Protein AF-Q16F54-F1 (afdb_monomer)

pLDDT: mean 79.55, std 16.63, range [34.56, 96.62]

Mean predicted aligned error: 9.18 Å

Organism: Aedes aegypti (NCBI:txid7159)

Solvent-accessible surface area (backbone atoms only — not comparable to full-atom values): 9455 Å² total; per-residue (Å²): 133,58,78,63,53,53,51,45,72,73,40,44,81,31,77,50,74,60,88,94,48,36,35,38,31,40,60,43,76,45,70,52,44,67,60,43,73,75,43,94,59,44,66,48,70,48,76,77,46,76,57,100,90,41,44,31,30,46,38,38,36,53,44,83,65,101,66,49,26,38,38,38,28,49,39,73,55,58,92,82,38,65,69,51,69,76,52,70,76,83,77,90,68,86,90,70,88,73,76,89,71,87,64,87,61,76,45,41,30,35,47,31,42,42,34,75,66,46,84,95,61,52,52,68,46,70,82,36,54,49,57,88,53,67,43,78,42,47,45,77,65,41,73,38,75,31,33,41,46,95,46,26,37,44,37,37,36,44,34,60,103

Nearest PDB structures (foldseek):
  3hql-assembly1_A  TM=6.758E-01  e=1.327E-06  Homo sapiens
  7vd7-assembly1_A  TM=3.844E-01  e=7.125E+00  Salmonella enterica subsp. enterica serovar Typhimurium

Secondary structure (DSSP, 8-state):
--HHHHHHHHHTTEEEEETTEEEEEEEEEEESHHHHHHSS--EEEPPPEEETTEEEEEEEEEE-SSS-EEEEEEEEEPTT-HHHHHS-------S-------------EEEEE--SSSTT--EEPPPBSSTT-EEEEEHHHHTSTTTSBTTEEEEEEEEE-

Radius of gyration: 16.64 Å; Cα contacts (8 Å, |Δi|>4): 279; chains: 1; bounding box: 46×34×41 Å

InterPro domains:
  IPR002083 MATH/TRAF domain [PF22486] (25-159)
  IPR008974 TRAF-like [G3DSA:2.60.210.10] (10-160)

Sequence (161 aa):
GGLRDYEVYRFNNTVISSGETKVFKYFWKIERFTERLQSNLSVLSSPVFVISGLNLRIKATLNHGEKDNMYLQVEQLSPLDDELRKRPNVILQEGSLYDSVETKKFLRHKIVLLNQGVPFSDLNSQEFWNTNTGFTIPYRALLTNSYLKQDKILVEVVIYL

Structure (mmCIF, N/CA/C/O backbone):
data_AF-Q16F54-F1
#
_entry.id   AF-Q16F54-F1
#
loop_
_atom_site.group_PDB
_atom_site.id
_atom_site.type_symbol
_atom_site.label_atom_id
_atom_site.label_alt_id
_atom_site.label_comp_id
_atom_site.label_asym_id
_atom_site.label_entity_id
_atom_site.label_seq_id
_atom_site.pdbx_PDB_ins_code
_atom_site.Cartn_x
_atom_site.Cartn_y
_atom_site.Cartn_z
_atom_site.occupancy
_atom_site.B_iso_or_equiv
_atom_site.auth_seq_id
_atom_site.auth_comp_id
_atom_site.auth_asym_id
_atom_site.auth_atom_id
_atom_site.pdbx_PDB_model_num
ATOM 1 N N . GLY A 1 1 ? -2.984 -18.184 -9.991 1.00 50.88 1 GLY A N 1
ATOM 2 C CA . GLY A 1 1 ? -2.864 -17.510 -8.692 1.00 50.88 1 GLY A CA 1
ATOM 3 C C . GLY A 1 1 ? -1.751 -18.166 -7.912 1.00 50.88 1 GLY A C 1
ATOM 4 O O . GLY A 1 1 ? -1.672 -19.388 -7.940 1.00 50.88 1 GLY A O 1
ATOM 5 N N . GLY A 1 2 ? -0.850 -17.383 -7.324 1.00 68.44 2 GLY A N 1
ATOM 6 C CA . GLY A 1 2 ? 0.246 -17.879 -6.480 1.00 68.44 2 GLY A CA 1
ATOM 7 C C . GLY A 1 2 ? -0.125 -17.932 -4.994 1.00 68.44 2 GLY A C 1
ATOM 8 O O . GLY A 1 2 ? -1.216 -17.519 -4.613 1.00 68.44 2 GLY A O 1
ATOM 9 N N . LEU A 1 3 ? 0.807 -18.380 -4.142 1.00 70.62 3 LEU A N 1
ATOM 10 C CA . LEU A 1 3 ? 0.639 -18.425 -2.676 1.00 70.62 3 LEU A CA 1
ATOM 11 C C . LEU A 1 3 ? 0.174 -17.080 -2.082 1.00 70.62 3 LEU A C 1
ATOM 13 O O . LEU A 1 3 ? -0.701 -17.059 -1.222 1.00 70.62 3 LEU A O 1
ATOM 17 N N . ARG A 1 4 ? 0.689 -15.956 -2.601 1.00 79.44 4 ARG A N 1
ATOM 18 C CA . ARG A 1 4 ? 0.307 -14.603 -2.162 1.00 79.44 4 ARG A CA 1
ATOM 19 C C . ARG A 1 4 ? -1.130 -14.219 -2.522 1.00 79.44 4 ARG A C 1
ATOM 21 O O . ARG A 1 4 ? -1.775 -13.522 -1.751 1.00 79.44 4 ARG A O 1
ATOM 28 N N . ASP A 1 5 ? -1.662 -14.698 -3.649 1.00 77.25 5 ASP A N 1
ATOM 29 C CA . ASP A 1 5 ? -3.054 -14.409 -4.025 1.00 77.25 5 ASP A CA 1
ATOM 30 C C . ASP A 1 5 ? -4.036 -15.054 -3.036 1.00 77.25 5 ASP A C 1
ATOM 32 O O . ASP A 1 5 ? -5.078 -14.478 -2.729 1.00 77.25 5 ASP A O 1
ATOM 36 N N . TYR A 1 6 ? -3.686 -16.231 -2.503 1.00 76.75 6 TYR A N 1
ATOM 37 C CA . TYR A 1 6 ? -4.473 -16.905 -1.472 1.00 76.75 6 TYR A CA 1
ATOM 38 C C . TYR A 1 6 ? -4.443 -16.149 -0.136 1.00 76.75 6 TYR A C 1
ATOM 40 O O . TYR A 1 6 ? -5.486 -15.982 0.493 1.00 76.75 6 TYR A O 1
ATOM 48 N N . GLU A 1 7 ? -3.275 -15.650 0.285 1.00 74.56 7 GLU A N 1
ATOM 49 C CA . GLU A 1 7 ? -3.156 -14.818 1.492 1.00 74.56 7 GLU A CA 1
ATOM 50 C C . GLU A 1 7 ? -3.989 -13.537 1.378 1.00 74.56 7 GLU A C 1
ATOM 52 O O . GLU A 1 7 ? -4.759 -13.227 2.287 1.00 74.56 7 GLU A O 1
ATOM 57 N N . VAL A 1 8 ? -3.898 -12.844 0.236 1.00 78.88 8 VAL A N 1
ATOM 58 C CA . VAL A 1 8 ? -4.703 -11.649 -0.054 1.00 78.88 8 VAL A CA 1
ATOM 59 C C . VAL A 1 8 ? -6.191 -11.984 -0.003 1.00 78.88 8 VAL A C 1
ATOM 61 O O . VAL A 1 8 ? -6.952 -11.288 0.660 1.00 78.88 8 VAL A O 1
ATOM 64 N N . TYR A 1 9 ? -6.623 -13.061 -0.661 1.00 76.94 9 TYR A N 1
ATOM 65 C CA . TYR A 1 9 ? -8.027 -13.469 -0.649 1.00 76.94 9 TYR A CA 1
ATOM 66 C C . TYR A 1 9 ? -8.540 -13.764 0.768 1.00 76.94 9 TYR A C 1
ATOM 68 O O . TYR A 1 9 ? -9.666 -13.410 1.106 1.00 76.94 9 TYR A O 1
ATOM 76 N N . ARG A 1 10 ? -7.714 -14.401 1.605 1.00 76.50 10 ARG A N 1
ATOM 77 C CA . ARG A 1 10 ? -8.122 -14.881 2.928 1.00 76.50 10 ARG A CA 1
ATOM 78 C C . ARG A 1 10 ? -8.102 -13.808 4.013 1.00 76.50 10 ARG A C 1
ATOM 80 O O . ARG A 1 10 ? -8.918 -13.877 4.925 1.00 76.50 10 ARG A O 1
ATOM 87 N N . PHE A 1 11 ? -7.143 -12.886 3.965 1.00 77.56 11 PHE A N 1
ATOM 88 C CA . PHE A 1 11 ? -6.852 -11.988 5.087 1.00 77.56 11 PHE A CA 1
ATOM 89 C C . PHE A 1 11 ? -7.095 -10.511 4.788 1.00 77.56 11 PHE A C 1
ATOM 91 O O . PHE A 1 11 ? -6.898 -9.676 5.671 1.00 77.56 11 PHE A O 1
ATOM 98 N N . ASN A 1 12 ? -7.519 -10.158 3.574 1.00 75.62 12 ASN A N 1
ATOM 99 C CA . ASN A 1 12 ? -7.850 -8.774 3.270 1.00 75.62 12 ASN A CA 1
ATOM 100 C C . ASN A 1 12 ? -9.066 -8.292 4.063 1.00 75.62 12 ASN A C 1
ATOM 102 O O . ASN A 1 12 ? -10.063 -9.000 4.182 1.00 75.62 12 ASN A O 1
ATOM 106 N N . ASN A 1 13 ? -8.962 -7.081 4.612 1.00 78.44 13 ASN A N 1
ATOM 107 C CA . ASN A 1 13 ? -9.950 -6.475 5.503 1.00 78.44 13 ASN A CA 1
ATOM 108 C C . ASN A 1 13 ? -10.307 -7.348 6.715 1.00 78.44 13 ASN A C 1
ATOM 110 O O . ASN A 1 13 ? -11.448 -7.348 7.171 1.00 78.44 13 ASN A O 1
ATOM 114 N N . THR A 1 14 ? -9.345 -8.112 7.234 1.00 71.44 14 THR A N 1
ATOM 115 C CA . THR A 1 14 ? -9.591 -9.059 8.327 1.00 71.44 14 THR A CA 1
ATOM 116 C C . THR A 1 14 ? -8.837 -8.649 9.589 1.00 71.44 14 THR A C 1
ATOM 118 O O . THR A 1 14 ? -7.670 -8.255 9.538 1.00 71.44 14 THR A O 1
ATOM 121 N N . VAL A 1 15 ? -9.499 -8.772 10.743 1.00 78.19 15 VAL A N 1
ATOM 122 C CA . VAL A 1 15 ? -8.860 -8.675 12.062 1.00 78.19 15 VAL A CA 1
ATOM 123 C C . VAL A 1 15 ? -8.385 -10.062 12.478 1.00 78.19 15 VAL A C 1
ATOM 125 O O . VAL A 1 15 ? -9.174 -11.001 12.562 1.00 78.19 15 VAL A O 1
ATOM 128 N N . ILE A 1 16 ? -7.096 -10.185 12.772 1.00 78.69 16 ILE A N 1
ATOM 129 C CA . ILE A 1 16 ? -6.478 -11.395 13.303 1.00 78.69 16 ILE A CA 1
ATOM 130 C C . ILE A 1 16 ? -6.147 -11.138 14.771 1.00 78.69 16 ILE A C 1
ATOM 132 O O . ILE A 1 16 ? -5.462 -10.172 15.106 1.00 78.69 16 ILE A O 1
ATOM 136 N N . SER A 1 17 ? -6.647 -12.007 15.646 1.00 76.56 17 SER A N 1
ATOM 137 C CA . SER A 1 17 ? -6.354 -11.971 17.081 1.00 76.56 17 SER A CA 1
ATOM 138 C C . SER A 1 17 ? -5.459 -13.154 17.436 1.00 76.56 17 SER A C 1
ATOM 140 O O . SER A 1 17 ? -5.775 -14.288 17.082 1.00 76.56 17 SER A O 1
ATOM 142 N N . SER A 1 18 ? -4.351 -12.895 18.125 1.00 73.31 18 SER A N 1
ATOM 143 C CA . SER A 1 18 ? -3.462 -13.928 18.661 1.00 73.31 18 SER A CA 1
ATOM 144 C C . SER A 1 18 ? -3.077 -13.554 20.088 1.00 73.31 18 SER A C 1
ATOM 146 O O . SER A 1 18 ? -2.291 -12.631 20.305 1.00 73.31 18 SER A O 1
ATOM 148 N N . GLY A 1 19 ? -3.655 -14.256 21.065 1.00 76.19 19 GLY A N 1
ATOM 149 C CA . GLY A 1 19 ? -3.551 -13.880 22.476 1.00 76.19 19 GLY A CA 1
ATOM 150 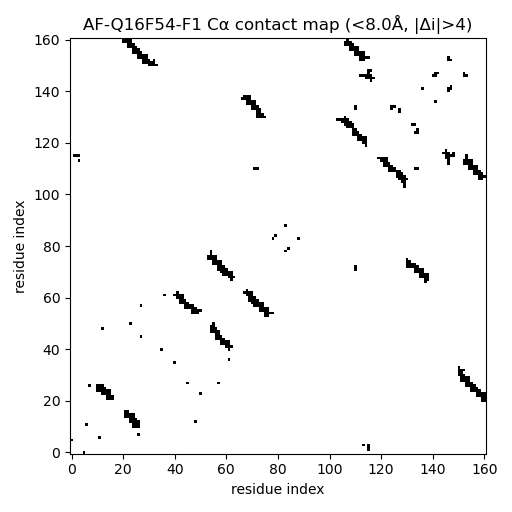C C . GLY A 1 19 ? -4.153 -12.493 22.721 1.00 76.19 19 GLY A C 1
ATOM 151 O O . GLY A 1 19 ? -5.267 -12.212 22.284 1.00 76.19 19 GLY A O 1
ATOM 152 N N . GLU A 1 20 ? -3.397 -11.618 23.382 1.00 72.19 20 GLU A N 1
ATOM 153 C CA . GLU A 1 20 ? -3.809 -10.236 23.669 1.00 72.19 20 GLU A CA 1
ATOM 154 C C . GLU A 1 20 ? -3.577 -9.270 22.495 1.00 72.19 20 GLU A C 1
ATOM 156 O O . GLU A 1 20 ? -4.036 -8.132 22.531 1.00 72.19 20 GLU A O 1
ATOM 161 N N . THR A 1 21 ? -2.883 -9.700 21.435 1.00 74.75 21 THR A N 1
ATOM 162 C CA . THR A 1 21 ? -2.585 -8.834 20.287 1.00 74.75 21 THR A CA 1
ATOM 163 C C . THR A 1 21 ? -3.672 -8.943 19.225 1.00 74.75 21 THR A C 1
ATOM 165 O O . THR A 1 21 ? -3.969 -10.037 18.732 1.00 74.75 21 THR A O 1
ATOM 168 N N . LYS A 1 22 ? -4.219 -7.795 18.816 1.00 85.19 22 LYS A N 1
ATOM 169 C CA . LYS A 1 22 ? -5.138 -7.677 17.682 1.00 85.19 22 LYS A CA 1
ATOM 170 C C . LYS A 1 22 ? -4.470 -6.886 16.567 1.00 85.19 22 LYS A C 1
ATOM 172 O O . LYS A 1 22 ? -3.977 -5.783 16.784 1.00 85.19 22 LYS A O 1
ATOM 177 N N . VAL A 1 23 ? -4.449 -7.452 15.365 1.00 88.75 23 VAL A N 1
ATOM 178 C CA . VAL A 1 23 ? -3.958 -6.759 14.171 1.00 88.75 23 VAL A CA 1
ATOM 179 C C . VAL A 1 23 ? -5.005 -6.787 13.076 1.00 88.75 23 VAL A C 1
ATOM 181 O O . VAL A 1 23 ? -5.628 -7.813 12.820 1.00 88.75 23 VAL A O 1
ATOM 184 N N . PHE A 1 24 ? -5.191 -5.662 12.406 1.00 88.75 24 PHE A N 1
ATOM 185 C CA . PHE A 1 24 ? -5.973 -5.576 11.184 1.00 88.75 24 PHE A CA 1
ATOM 186 C C . PHE A 1 24 ? -5.037 -5.609 9.981 1.00 88.75 24 PHE A C 1
ATOM 188 O O . PHE A 1 24 ? -4.036 -4.890 9.956 1.00 88.75 24 PHE A O 1
ATOM 195 N N . LYS A 1 25 ? -5.363 -6.441 8.989 1.00 91.94 25 LYS A N 1
ATOM 196 C CA . LYS A 1 25 ? -4.611 -6.542 7.739 1.00 91.94 25 LYS A CA 1
ATOM 197 C C . LYS A 1 25 ? -5.440 -6.040 6.567 1.00 91.94 25 LYS A C 1
ATOM 199 O O . LYS A 1 25 ? -6.570 -6.479 6.352 1.00 91.94 25 LYS A O 1
ATOM 204 N N . TYR A 1 26 ? -4.842 -5.158 5.777 1.00 93.38 26 TYR A N 1
ATOM 205 C CA . TYR A 1 26 ? -5.396 -4.688 4.514 1.00 93.38 26 TYR A CA 1
ATOM 206 C C . TYR A 1 26 ? -4.397 -4.912 3.389 1.00 93.38 26 TYR A C 1
ATOM 208 O O . TYR A 1 26 ? -3.219 -4.602 3.540 1.00 93.38 26 TYR A O 1
ATOM 216 N N . PHE A 1 27 ? -4.868 -5.429 2.258 1.00 93.75 27 PHE A N 1
ATOM 217 C CA . PHE A 1 27 ? -4.047 -5.684 1.084 1.00 93.75 27 PHE A CA 1
ATOM 218 C C . PHE A 1 27 ? -4.528 -4.832 -0.083 1.00 93.75 27 PHE A C 1
ATOM 220 O O . PHE A 1 27 ? -5.705 -4.840 -0.449 1.00 93.75 27 PHE A O 1
ATOM 227 N N . TRP A 1 28 ? -3.586 -4.150 -0.723 1.00 95.31 28 TRP A N 1
ATOM 228 C CA . TRP A 1 28 ? -3.807 -3.398 -1.941 1.00 95.31 28 TRP A CA 1
ATOM 229 C C . TRP A 1 28 ? -2.961 -3.962 -3.075 1.00 95.31 28 TRP A C 1
ATOM 231 O O . TRP A 1 28 ? -1.734 -4.031 -3.008 1.00 95.31 28 TRP A O 1
ATOM 241 N N . LYS A 1 29 ? -3.650 -4.358 -4.143 1.00 94.44 29 LYS A N 1
ATOM 242 C CA . LYS A 1 29 ? -3.040 -4.803 -5.389 1.00 94.44 29 LYS A CA 1
ATOM 243 C C . LYS A 1 29 ? -3.020 -3.651 -6.387 1.00 94.44 29 LYS A C 1
ATOM 245 O O . LYS A 1 29 ? -4.079 -3.166 -6.787 1.00 94.44 29 LYS A O 1
ATOM 250 N N . ILE A 1 30 ? -1.825 -3.264 -6.814 1.00 92.56 30 ILE A N 1
ATOM 251 C CA . ILE A 1 30 ? -1.611 -2.285 -7.878 1.00 92.56 30 ILE A CA 1
ATOM 252 C C . ILE A 1 30 ? -1.362 -3.064 -9.165 1.00 92.56 30 ILE A C 1
ATOM 254 O O . ILE A 1 30 ? -0.370 -3.781 -9.265 1.00 92.56 30 ILE A O 1
ATOM 258 N N . GLU A 1 31 ? -2.272 -2.959 -10.130 1.00 91.44 31 GLU A N 1
ATOM 259 C CA . GLU A 1 31 ? -2.142 -3.609 -11.438 1.00 91.44 31 GLU A CA 1
ATOM 260 C C . GLU A 1 31 ? -1.659 -2.620 -12.503 1.00 91.44 31 GLU A C 1
ATOM 262 O O . GLU A 1 31 ? -1.913 -1.415 -12.403 1.00 91.44 31 GLU A O 1
ATOM 267 N N . ARG A 1 32 ? -1.012 -3.156 -13.546 1.00 89.94 32 ARG A N 1
ATOM 268 C CA . ARG A 1 32 ? -0.443 -2.396 -14.668 1.00 89.94 32 ARG A CA 1
ATOM 269 C C . ARG A 1 32 ? 0.622 -1.393 -14.222 1.00 89.94 32 ARG A C 1
ATOM 271 O O . ARG A 1 32 ? 0.633 -0.244 -14.655 1.00 89.94 32 ARG A O 1
ATOM 278 N N . PHE A 1 33 ? 1.466 -1.794 -13.275 1.00 88.50 33 PHE A N 1
ATOM 279 C CA . PHE A 1 33 ? 2.405 -0.893 -12.609 1.00 88.50 33 PHE A CA 1
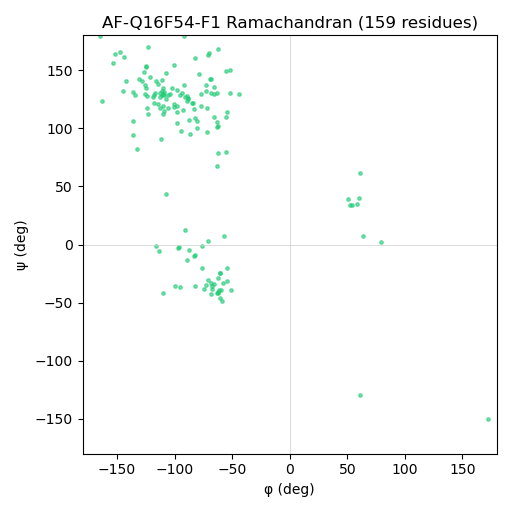ATOM 280 C C . PHE A 1 33 ? 3.411 -0.254 -13.577 1.00 88.50 33 PHE A C 1
ATOM 282 O O . PHE A 1 33 ? 3.694 0.935 -13.458 1.00 88.50 33 PHE A O 1
ATOM 289 N N . THR A 1 34 ? 3.906 -0.997 -14.567 1.00 85.50 34 THR A N 1
ATOM 290 C CA . THR A 1 34 ? 4.813 -0.481 -15.597 1.00 85.50 34 THR A CA 1
ATOM 291 C C . THR A 1 34 ? 4.149 0.609 -16.441 1.00 85.50 34 THR A C 1
ATOM 293 O O . THR A 1 34 ? 4.774 1.634 -16.696 1.00 85.50 34 THR A O 1
ATOM 296 N N . GLU A 1 35 ? 2.874 0.445 -16.808 1.00 85.19 35 GLU A N 1
ATOM 297 C CA . GLU A 1 35 ? 2.102 1.489 -17.500 1.00 85.19 35 GLU A CA 1
ATOM 298 C C . GLU A 1 35 ? 1.944 2.734 -16.611 1.00 85.19 35 GLU A C 1
ATOM 300 O O . GLU A 1 35 ? 2.125 3.860 -17.072 1.00 85.19 35 GLU A O 1
ATOM 305 N N . ARG A 1 36 ? 1.672 2.548 -15.310 1.00 82.88 36 ARG A N 1
ATOM 306 C CA . ARG A 1 36 ? 1.561 3.663 -14.353 1.00 82.88 36 ARG A CA 1
ATOM 307 C C . ARG A 1 36 ? 2.871 4.436 -14.209 1.00 82.88 36 ARG A C 1
ATOM 309 O O . ARG A 1 36 ? 2.820 5.661 -14.215 1.00 82.88 36 ARG A O 1
ATOM 316 N N . LEU A 1 37 ? 4.013 3.747 -14.149 1.00 81.38 37 LEU A N 1
ATOM 317 C CA . LEU A 1 37 ? 5.345 4.367 -14.096 1.00 81.38 37 LEU A CA 1
ATOM 318 C C . LEU A 1 37 ? 5.677 5.204 -15.337 1.00 81.38 37 LEU A C 1
ATOM 320 O O . LEU A 1 37 ? 6.478 6.126 -15.255 1.00 81.38 37 LEU A O 1
ATOM 324 N N . GLN A 1 38 ? 5.115 4.860 -16.494 1.00 78.62 38 GLN A N 1
ATOM 325 C CA . GLN A 1 38 ? 5.337 5.594 -17.744 1.00 78.62 38 GLN A CA 1
ATOM 326 C C . GLN A 1 38 ? 4.328 6.729 -17.953 1.00 78.62 38 GLN A C 1
ATOM 328 O O . GLN A 1 38 ? 4.503 7.565 -18.837 1.00 78.62 38 GLN A O 1
ATOM 333 N N . SER A 1 39 ? 3.253 6.750 -17.168 1.00 75.94 39 SER A N 1
ATOM 334 C CA . SER A 1 39 ? 2.205 7.758 -17.267 1.00 75.94 39 SER A CA 1
ATOM 335 C C . SER A 1 39 ? 2.575 9.044 -16.521 1.00 75.94 39 SER A C 1
ATOM 337 O O . SER A 1 39 ? 3.361 9.030 -15.580 1.00 75.94 39 SER A O 1
ATOM 339 N N . ASN A 1 40 ? 1.916 10.157 -16.858 1.00 69.25 40 ASN A N 1
ATOM 340 C CA . ASN A 1 40 ? 2.021 11.406 -16.087 1.00 69.25 40 ASN A CA 1
ATOM 341 C C . ASN A 1 40 ? 1.325 11.332 -14.706 1.00 69.25 40 ASN A C 1
ATOM 343 O O . ASN A 1 40 ? 1.248 12.341 -14.003 1.00 69.25 40 ASN A O 1
ATOM 347 N N . LEU A 1 41 ? 0.764 10.177 -14.318 1.00 70.31 41 LEU A N 1
ATOM 348 C CA . LEU A 1 41 ? 0.134 9.991 -13.011 1.00 70.31 41 LEU A CA 1
ATOM 349 C C . LEU A 1 41 ? 1.204 9.732 -11.953 1.00 70.31 41 LEU A C 1
ATOM 351 O O . LEU A 1 41 ? 1.733 8.632 -11.833 1.00 70.31 41 LEU A O 1
ATOM 355 N N . SER A 1 42 ? 1.450 10.741 -11.126 1.00 83.50 42 SER A N 1
ATOM 356 C CA . SER A 1 42 ? 2.381 10.652 -10.001 1.00 83.50 42 SER A CA 1
ATOM 357 C C . SER A 1 42 ? 1.767 10.041 -8.744 1.00 83.50 42 SER A C 1
ATOM 359 O O . SER A 1 42 ? 2.493 9.764 -7.799 1.00 83.50 42 SER A O 1
ATOM 361 N N . VAL A 1 43 ? 0.446 9.836 -8.683 1.00 91.12 43 VAL A N 1
ATOM 362 C CA . VAL A 1 43 ? -0.239 9.367 -7.469 1.00 91.12 43 VAL A CA 1
ATOM 363 C C . VAL A 1 43 ? -1.269 8.291 -7.795 1.00 91.12 43 VAL A C 1
ATOM 365 O O . VAL A 1 43 ? -2.115 8.463 -8.672 1.00 91.12 43 VAL A O 1
ATOM 368 N N . LEU A 1 44 ? -1.222 7.196 -7.041 1.00 92.69 44 LEU A N 1
ATOM 369 C CA . LEU A 1 44 ? -2.198 6.111 -7.038 1.00 92.69 44 LEU A CA 1
ATOM 370 C C . LEU A 1 44 ? -2.771 5.958 -5.626 1.00 92.69 44 LEU A C 1
ATOM 372 O O . LEU A 1 44 ? -2.039 6.084 -4.646 1.00 92.69 44 LEU A O 1
ATOM 376 N N . SER A 1 45 ? -4.053 5.621 -5.523 1.00 93.56 45 SER A N 1
ATOM 377 C CA . SER A 1 45 ? -4.725 5.417 -4.236 1.00 93.56 45 SER A CA 1
ATOM 378 C C . SER A 1 45 ? -5.438 4.071 -4.201 1.00 93.56 45 SER A C 1
ATOM 380 O O . SER A 1 45 ? -6.047 3.652 -5.190 1.00 93.56 45 SER A O 1
ATOM 382 N N . SER A 1 46 ? -5.388 3.398 -3.055 1.00 93.94 46 SER A N 1
ATOM 383 C CA . SER A 1 46 ? -6.220 2.228 -2.796 1.00 93.94 46 SER A CA 1
ATOM 384 C C . SER A 1 46 ? -7.684 2.633 -2.607 1.00 93.94 46 SER A C 1
ATOM 386 O O . SER A 1 46 ? -7.967 3.785 -2.271 1.00 93.94 46 SER A O 1
ATOM 388 N N . PRO A 1 47 ? -8.628 1.679 -2.706 1.00 91.31 47 PRO A N 1
ATOM 389 C CA . PRO A 1 47 ? -9.945 1.850 -2.107 1.00 91.31 47 PRO A CA 1
ATOM 390 C C . PRO A 1 47 ? -9.837 2.248 -0.630 1.00 91.31 47 PRO A C 1
ATOM 392 O O . PRO A 1 47 ? -8.873 1.871 0.049 1.00 91.31 47 PRO A O 1
ATOM 395 N N . VAL A 1 48 ? -10.831 2.999 -0.158 1.00 89.50 48 VAL A N 1
ATOM 396 C CA . VAL A 1 48 ? -10.962 3.373 1.252 1.00 89.50 48 VAL A CA 1
ATOM 397 C C . VAL A 1 48 ? -11.393 2.155 2.063 1.00 89.50 48 VAL A C 1
ATOM 399 O O . VAL A 1 48 ? -12.292 1.421 1.652 1.00 89.50 48 VAL A O 1
ATOM 402 N N . PHE A 1 49 ? -10.778 1.969 3.224 1.00 87.62 49 PHE 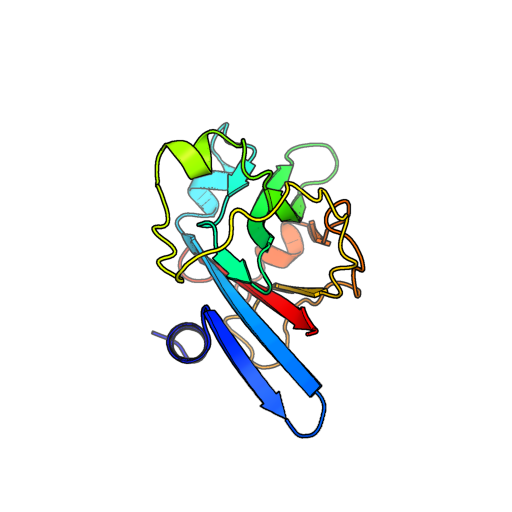A N 1
ATOM 403 C CA . PHE A 1 49 ? -11.147 0.968 4.217 1.00 87.62 49 PHE A CA 1
ATOM 404 C C . PHE A 1 49 ? -11.387 1.639 5.573 1.00 87.62 49 PHE A C 1
ATOM 406 O O . PHE A 1 49 ? -10.843 2.707 5.856 1.00 87.62 49 PHE A O 1
ATOM 413 N N . VAL A 1 50 ? -12.232 1.026 6.404 1.00 83.94 50 VAL A N 1
ATOM 414 C CA . VAL A 1 50 ? -12.643 1.591 7.696 1.00 83.94 50 VAL A CA 1
ATOM 415 C C . VAL A 1 50 ? -12.194 0.680 8.824 1.00 83.94 50 VAL A C 1
ATOM 417 O O . VAL A 1 50 ? -12.491 -0.513 8.815 1.00 83.94 50 VAL A O 1
ATOM 420 N N . ILE A 1 51 ? -11.506 1.242 9.816 1.00 83.88 51 ILE A N 1
ATOM 421 C CA . ILE A 1 51 ? -11.103 0.512 11.020 1.00 83.88 51 ILE A CA 1
ATOM 422 C C . ILE A 1 51 ? -11.146 1.429 12.241 1.00 83.88 51 ILE A C 1
ATOM 424 O O . ILE A 1 51 ? -10.669 2.560 12.201 1.00 83.88 51 ILE A O 1
ATOM 428 N N . SER A 1 52 ? -11.753 0.965 13.336 1.00 80.50 52 SER A N 1
ATOM 429 C CA . SER A 1 52 ? -11.880 1.729 14.592 1.00 80.50 52 SER A CA 1
ATOM 430 C C . SER A 1 52 ? -12.474 3.143 14.421 1.00 80.50 52 SER A C 1
ATOM 432 O O . SER A 1 52 ? -12.084 4.078 15.133 1.00 80.50 52 SER A O 1
ATOM 434 N N . GLY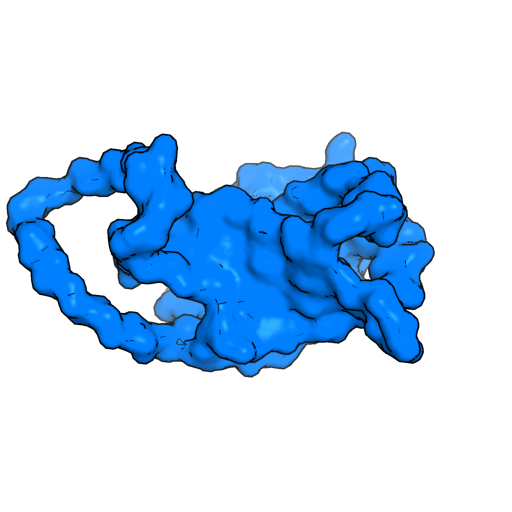 A 1 53 ? -13.401 3.294 13.464 1.00 77.75 53 GLY A N 1
ATOM 435 C CA . GLY A 1 53 ? -14.055 4.558 13.100 1.00 77.75 53 GLY A CA 1
ATOM 436 C C . GLY A 1 53 ? -13.227 5.486 12.201 1.00 77.75 53 GLY A C 1
ATOM 437 O O . GLY A 1 53 ? -13.678 6.583 11.889 1.00 77.75 53 GLY A O 1
ATOM 438 N N . LEU A 1 54 ? -12.027 5.075 11.783 1.00 83.94 54 LEU A N 1
ATOM 439 C CA . LEU A 1 54 ? -11.154 5.850 10.903 1.00 83.94 54 LEU A CA 1
ATOM 440 C C . LEU A 1 54 ? -11.352 5.424 9.449 1.00 83.94 54 LEU A C 1
ATOM 442 O O . LEU A 1 54 ? -11.242 4.238 9.138 1.00 83.94 54 LEU A O 1
ATOM 446 N N . ASN A 1 55 ? -11.588 6.393 8.564 1.00 87.56 55 ASN A N 1
ATOM 447 C CA . ASN A 1 55 ? -11.538 6.189 7.118 1.00 87.56 55 ASN A CA 1
ATOM 448 C C . ASN A 1 55 ? -10.083 6.299 6.661 1.00 87.56 55 ASN A C 1
ATOM 450 O O . ASN A 1 55 ? -9.470 7.355 6.812 1.00 87.56 55 ASN A O 1
ATOM 454 N N . LEU A 1 56 ? -9.525 5.219 6.125 1.00 90.44 56 LEU A N 1
ATOM 455 C CA . LEU A 1 56 ? -8.123 5.133 5.731 1.00 90.44 56 LEU A CA 1
ATOM 456 C C . LEU A 1 56 ? -7.991 4.716 4.265 1.00 90.44 56 LEU A C 1
ATOM 458 O O . LEU A 1 56 ? -8.839 4.007 3.723 1.00 90.44 56 LEU A O 1
ATOM 462 N N . ARG A 1 57 ? -6.890 5.107 3.626 1.00 93.94 57 ARG A N 1
ATOM 463 C CA . ARG A 1 57 ? -6.452 4.551 2.339 1.00 93.94 57 ARG A CA 1
ATOM 464 C C . ARG A 1 57 ? -4.934 4.457 2.277 1.00 93.94 57 ARG A C 1
ATOM 466 O O . ARG A 1 57 ? -4.232 5.123 3.031 1.00 93.94 57 ARG A O 1
ATOM 473 N N . ILE A 1 58 ? -4.423 3.643 1.363 1.00 95.56 58 ILE A N 1
ATOM 474 C CA . ILE A 1 58 ? -3.006 3.641 1.007 1.00 95.56 58 ILE A CA 1
ATOM 475 C C . ILE A 1 58 ? -2.825 4.559 -0.195 1.00 95.56 58 ILE A C 1
ATOM 477 O O . ILE A 1 58 ? -3.529 4.425 -1.195 1.00 95.56 58 ILE A O 1
ATOM 481 N N . LYS A 1 59 ? -1.863 5.469 -0.104 1.00 95.25 59 LYS A N 1
ATOM 482 C CA . LYS A 1 59 ? -1.434 6.352 -1.182 1.00 95.25 59 LYS A CA 1
ATOM 483 C C . LYS A 1 59 ? -0.037 5.942 -1.632 1.00 95.25 59 LYS A C 1
ATOM 485 O O . LYS A 1 59 ? 0.859 5.800 -0.803 1.00 95.25 59 LYS A O 1
ATOM 490 N N . ALA A 1 60 ? 0.141 5.750 -2.933 1.00 94.94 60 ALA A N 1
ATOM 491 C CA . ALA A 1 60 ? 1.437 5.562 -3.568 1.00 94.94 60 ALA A CA 1
ATOM 492 C C . ALA A 1 60 ? 1.768 6.793 -4.413 1.00 94.94 60 ALA A C 1
ATOM 494 O O . ALA A 1 60 ? 1.047 7.094 -5.362 1.00 94.94 60 ALA A O 1
ATOM 495 N N . THR A 1 61 ? 2.863 7.475 -4.097 1.00 93.81 61 THR A N 1
ATOM 496 C CA . THR A 1 61 ? 3.419 8.544 -4.930 1.00 93.81 61 THR A CA 1
ATOM 497 C C . THR A 1 61 ? 4.590 7.986 -5.737 1.00 93.81 61 THR A C 1
ATOM 499 O O . THR A 1 61 ? 5.573 7.517 -5.161 1.00 93.81 61 THR A O 1
ATOM 502 N N . LEU A 1 62 ? 4.469 8.007 -7.062 1.00 92.12 62 LEU A N 1
ATOM 503 C CA . LEU A 1 62 ? 5.491 7.616 -8.027 1.00 92.12 62 LEU A CA 1
ATOM 504 C C . LEU A 1 62 ? 6.365 8.836 -8.329 1.00 92.12 62 LEU A C 1
ATOM 506 O O . LEU A 1 62 ? 5.922 9.787 -8.975 1.00 92.12 62 LEU A O 1
ATOM 510 N N . ASN A 1 63 ? 7.596 8.829 -7.822 1.00 87.50 63 ASN A N 1
ATOM 511 C CA . ASN A 1 63 ? 8.542 9.921 -7.998 1.00 87.50 63 ASN A CA 1
ATOM 512 C C . ASN A 1 63 ? 9.535 9.572 -9.107 1.00 87.50 63 ASN A C 1
ATOM 514 O O . ASN A 1 63 ? 10.282 8.597 -8.997 1.00 87.50 63 ASN A O 1
ATOM 518 N N . HIS A 1 64 ? 9.560 10.413 -10.137 1.00 76.12 64 HIS A N 1
ATOM 519 C CA . HIS A 1 64 ? 10.511 10.360 -11.244 1.00 76.12 64 HIS A CA 1
ATOM 520 C C . HIS A 1 64 ? 11.402 11.604 -11.156 1.00 76.12 64 HIS A C 1
ATOM 522 O O . HIS A 1 64 ? 10.896 12.727 -11.171 1.00 76.12 64 HIS A O 1
ATOM 528 N N . GLY A 1 65 ? 12.710 11.426 -10.968 1.00 70.69 65 GLY A N 1
ATOM 529 C CA . GLY A 1 65 ? 13.636 12.532 -10.691 1.00 70.69 65 GLY A CA 1
ATOM 530 C C . GLY A 1 65 ? 15.035 12.040 -10.321 1.00 70.69 65 GLY A C 1
ATOM 531 O O . GLY A 1 65 ? 15.442 10.965 -10.740 1.00 70.69 65 GLY A O 1
ATOM 532 N N . GLU A 1 66 ? 15.782 12.782 -9.495 1.00 64.75 66 GLU A N 1
ATOM 533 C CA . GLU A 1 66 ? 17.156 12.387 -9.112 1.00 64.75 66 GLU A CA 1
ATOM 534 C C . GLU A 1 66 ? 17.234 11.036 -8.379 1.00 64.75 66 GLU A C 1
ATOM 536 O O . GLU A 1 66 ? 18.272 10.371 -8.381 1.00 64.75 66 GLU A O 1
ATOM 541 N N . LYS A 1 67 ? 16.138 10.617 -7.734 1.00 76.06 67 LYS A N 1
ATOM 542 C CA . LYS A 1 67 ? 16.015 9.312 -7.079 1.00 76.06 67 LYS A CA 1
ATOM 543 C C . LYS A 1 67 ? 14.668 8.692 -7.404 1.00 76.06 67 LYS A C 1
ATOM 545 O O . LYS A 1 67 ? 13.698 8.916 -6.688 1.00 76.06 67 LYS A O 1
ATOM 550 N N . ASP A 1 68 ? 14.648 7.866 -8.434 1.00 88.56 68 ASP A N 1
ATOM 551 C CA . ASP A 1 68 ? 13.507 7.046 -8.830 1.00 88.56 68 ASP A CA 1
ATOM 552 C C . ASP A 1 68 ? 13.011 6.142 -7.687 1.00 88.56 68 ASP A C 1
ATOM 554 O O . ASP A 1 68 ? 13.686 5.193 -7.254 1.00 88.56 68 ASP A O 1
ATOM 558 N N . ASN A 1 69 ? 11.829 6.461 -7.155 1.00 92.00 69 ASN A N 1
ATOM 559 C CA . ASN A 1 69 ? 11.257 5.767 -6.007 1.00 92.00 69 ASN A CA 1
ATOM 560 C C . ASN A 1 69 ? 9.728 5.830 -5.959 1.00 92.00 69 ASN A C 1
ATOM 562 O O . ASN A 1 69 ? 9.098 6.749 -6.472 1.00 92.00 69 ASN A O 1
ATOM 566 N N . MET A 1 70 ? 9.146 4.850 -5.274 1.00 93.12 70 MET A N 1
ATOM 567 C CA . MET A 1 70 ? 7.750 4.843 -4.867 1.00 93.12 70 MET A CA 1
ATOM 568 C C . MET A 1 70 ? 7.672 5.167 -3.378 1.00 93.12 70 MET A C 1
ATOM 570 O O . MET A 1 70 ? 8.332 4.517 -2.567 1.00 93.12 70 MET A O 1
ATOM 574 N N . TYR A 1 71 ? 6.836 6.129 -3.010 1.00 94.62 71 TYR A N 1
ATOM 575 C CA . TYR A 1 71 ? 6.535 6.459 -1.622 1.00 94.62 71 TYR A CA 1
ATOM 576 C C . TYR A 1 71 ? 5.143 5.950 -1.251 1.00 94.62 71 TYR A C 1
ATOM 578 O O . TYR A 1 71 ? 4.157 6.380 -1.844 1.00 94.62 71 TYR A O 1
ATOM 586 N N . LEU A 1 72 ? 5.062 5.034 -0.285 1.00 96.19 72 LEU A N 1
ATOM 587 C CA . LEU A 1 72 ? 3.807 4.480 0.227 1.00 96.19 72 LEU A CA 1
ATOM 588 C C . LEU A 1 72 ? 3.442 5.105 1.570 1.00 96.19 72 LEU A C 1
ATOM 590 O O . LEU A 1 72 ? 4.271 5.162 2.470 1.00 96.19 72 LEU A O 1
ATOM 594 N N . GLN A 1 73 ? 2.189 5.499 1.742 1.00 95.50 73 GLN A N 1
ATOM 595 C CA . GLN A 1 73 ? 1.696 6.127 2.965 1.00 95.50 73 GLN A CA 1
ATOM 596 C C . GLN A 1 73 ? 0.286 5.636 3.278 1.00 95.50 73 GLN A C 1
ATOM 598 O O . GLN A 1 73 ? -0.534 5.488 2.373 1.00 95.50 73 GLN A O 1
ATOM 603 N N . VAL A 1 74 ? -0.010 5.409 4.558 1.00 94.31 74 VAL A N 1
ATOM 604 C CA . VAL A 1 74 ? -1.397 5.300 5.024 1.00 94.31 74 VAL A CA 1
ATOM 605 C C . VAL A 1 74 ? -1.899 6.711 5.277 1.00 94.31 74 VAL A C 1
ATOM 607 O O . VAL A 1 74 ? -1.304 7.441 6.062 1.00 94.31 74 VAL A O 1
ATOM 610 N N . GLU A 1 75 ? -2.976 7.093 4.610 1.00 91.81 75 GLU A N 1
ATOM 611 C CA . GLU A 1 75 ? -3.614 8.399 4.721 1.00 91.81 75 GLU A CA 1
ATOM 612 C C . GLU A 1 75 ? -4.952 8.243 5.443 1.00 91.81 75 GLU A C 1
ATOM 614 O O . GLU A 1 75 ? -5.750 7.366 5.102 1.00 91.81 75 GLU A O 1
ATOM 619 N N . GLN A 1 76 ? -5.189 9.094 6.441 1.00 88.75 76 GLN A N 1
ATOM 620 C CA . GLN A 1 76 ? -6.490 9.222 7.085 1.00 88.75 76 GLN A CA 1
ATOM 621 C C . GLN A 1 76 ? -7.311 10.272 6.343 1.00 88.75 76 GLN A C 1
ATOM 623 O O . GLN A 1 76 ? -6.851 11.394 6.149 1.00 88.75 76 GLN A O 1
ATOM 628 N N . LEU A 1 77 ? -8.527 9.895 5.964 1.00 85.56 77 LEU A N 1
ATOM 629 C CA . LEU A 1 77 ? -9.488 10.775 5.320 1.00 85.56 77 LEU A CA 1
ATOM 630 C C . LEU A 1 77 ? -10.379 11.444 6.367 1.00 85.56 77 LEU A C 1
ATOM 632 O O . LEU A 1 77 ? -10.853 10.806 7.315 1.00 85.56 77 LEU A O 1
ATOM 636 N N . SER A 1 78 ? -10.618 12.735 6.174 1.00 78.94 78 SER A N 1
ATOM 637 C CA . SER A 1 78 ? -11.629 13.490 6.898 1.00 78.94 78 SER A CA 1
ATOM 638 C C . SER A 1 78 ? -13.023 13.016 6.477 1.00 78.94 78 SER A C 1
ATOM 640 O O . SER A 1 78 ? -13.252 12.779 5.292 1.00 78.94 78 SER A O 1
ATOM 642 N N . PRO A 1 79 ? -14.008 12.942 7.391 1.00 67.50 79 PRO A N 1
ATOM 643 C CA . PRO A 1 79 ? -15.407 12.674 7.037 1.00 67.50 79 PRO A CA 1
ATOM 644 C C . PRO A 1 79 ? -15.988 13.640 5.990 1.00 67.50 79 PRO A C 1
ATOM 646 O O . PRO A 1 79 ? -16.998 13.339 5.356 1.00 67.50 79 PRO A O 1
ATOM 649 N N . LEU A 1 80 ? -15.367 14.811 5.818 1.00 67.56 80 LEU A N 1
ATOM 650 C CA . LEU A 1 80 ? -15.762 15.823 4.842 1.00 67.56 80 LEU A CA 1
ATOM 651 C C . LEU A 1 80 ? -15.130 15.618 3.457 1.00 67.56 80 LEU A C 1
ATOM 653 O O . LEU A 1 80 ? -15.480 16.363 2.544 1.00 67.56 80 LEU A O 1
ATOM 657 N N . ASP A 1 81 ? -14.240 14.635 3.288 1.00 72.31 81 ASP A N 1
ATOM 658 C CA . ASP A 1 81 ? -13.580 14.375 2.011 1.00 72.31 81 ASP A CA 1
ATOM 659 C C . ASP A 1 81 ? -14.588 13.973 0.929 1.00 72.31 81 ASP A C 1
ATOM 661 O O . ASP A 1 81 ? -15.409 13.064 1.092 1.00 72.31 81 ASP A O 1
ATOM 665 N N . ASP A 1 82 ? -14.490 14.627 -0.230 1.00 65.81 82 ASP A N 1
ATOM 666 C CA . ASP A 1 82 ? -15.427 14.449 -1.341 1.00 65.81 82 ASP A CA 1
ATOM 667 C C . ASP A 1 82 ? -15.463 13.012 -1.885 1.00 65.81 82 ASP A C 1
ATOM 669 O O . ASP A 1 82 ? -16.474 12.588 -2.447 1.00 65.81 82 ASP A O 1
ATOM 673 N N . GLU A 1 83 ? -14.395 12.229 -1.708 1.00 65.19 83 GLU A N 1
ATOM 674 C CA . GLU A 1 83 ? -14.393 10.810 -2.086 1.00 65.19 83 GLU A CA 1
ATOM 675 C C . GLU A 1 83 ? -15.339 9.966 -1.223 1.00 65.19 83 GLU A C 1
ATOM 677 O O . GLU A 1 83 ? -16.009 9.079 -1.757 1.00 65.19 83 GLU A O 1
ATOM 682 N N . LEU A 1 84 ? -15.462 10.277 0.073 1.00 61.19 84 LEU A N 1
ATOM 683 C CA . LEU A 1 84 ? -16.424 9.625 0.969 1.00 61.19 84 LEU A CA 1
ATOM 684 C C . LEU A 1 84 ? -17.861 10.052 0.647 1.00 61.19 84 LEU A C 1
ATOM 686 O O . LEU A 1 84 ? -18.793 9.262 0.781 1.00 61.19 84 LEU A O 1
ATOM 690 N N . ARG A 1 85 ? -18.047 11.283 0.157 1.00 59.81 85 ARG A N 1
ATOM 691 C CA . ARG A 1 85 ? -19.358 11.797 -0.276 1.00 59.81 85 ARG A CA 1
ATOM 692 C C . ARG A 1 85 ? -19.830 11.188 -1.596 1.00 59.81 85 ARG A C 1
ATOM 694 O O . ARG A 1 85 ? -21.023 10.963 -1.771 1.00 59.81 85 ARG A O 1
ATOM 701 N N . LYS A 1 86 ? -18.909 10.903 -2.524 1.00 56.47 86 LYS A N 1
ATOM 702 C CA . LYS A 1 86 ? -19.213 10.283 -3.830 1.00 56.47 86 LYS A CA 1
ATOM 703 C C . LYS A 1 86 ? -19.488 8.779 -3.740 1.00 56.47 86 LYS A C 1
ATOM 705 O O . LYS A 1 86 ? -20.097 8.221 -4.650 1.00 56.47 86 LYS A O 1
ATOM 710 N N . ARG A 1 87 ? -19.038 8.117 -2.671 1.00 51.81 87 ARG A N 1
ATOM 711 C CA . ARG A 1 87 ? -19.311 6.704 -2.374 1.00 51.81 87 ARG A CA 1
ATOM 712 C C . ARG A 1 87 ? -19.735 6.584 -0.910 1.00 51.81 87 ARG A C 1
ATOM 714 O O . ARG A 1 87 ? -18.884 6.284 -0.075 1.00 51.81 87 ARG A O 1
ATOM 721 N N . PRO A 1 88 ? -21.014 6.841 -0.584 1.00 43.97 88 PRO A N 1
ATOM 722 C CA . PRO A 1 88 ? -21.476 6.742 0.790 1.00 43.97 88 PRO A CA 1
ATOM 723 C C . PRO A 1 88 ? -21.335 5.291 1.253 1.00 43.97 88 PRO A C 1
ATOM 725 O O . PRO A 1 88 ? -22.104 4.416 0.857 1.00 43.97 88 PRO A O 1
ATOM 728 N N . ASN A 1 89 ? -20.339 5.027 2.095 1.00 42.34 89 ASN A N 1
ATOM 729 C CA . ASN A 1 89 ? -20.299 3.801 2.875 1.00 42.34 89 ASN A CA 1
ATOM 730 C C . ASN A 1 89 ? -21.390 3.939 3.940 1.00 42.34 89 ASN A C 1
ATOM 732 O O . ASN A 1 89 ? -21.201 4.599 4.959 1.00 42.34 89 ASN A O 1
ATOM 736 N N . VAL A 1 90 ? -22.564 3.375 3.660 1.00 37.22 90 VAL A N 1
ATOM 737 C CA . VAL A 1 90 ? -23.670 3.284 4.614 1.00 37.22 90 VAL A CA 1
ATOM 738 C C . VAL A 1 90 ? -23.198 2.436 5.796 1.00 37.22 90 VAL A C 1
ATOM 740 O O . VAL A 1 90 ? -23.138 1.213 5.708 1.00 37.22 90 VAL A O 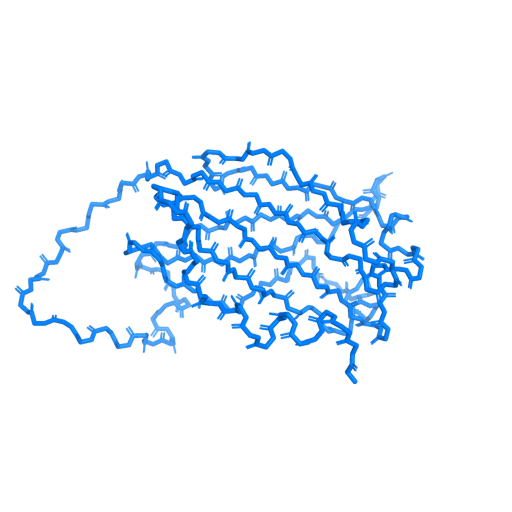1
ATOM 743 N N . ILE A 1 91 ? -22.847 3.089 6.902 1.00 43.50 91 ILE A N 1
ATOM 744 C CA . ILE A 1 91 ? -22.707 2.442 8.205 1.00 43.50 91 ILE A CA 1
ATOM 745 C C . ILE A 1 91 ? -24.051 2.629 8.910 1.00 43.50 91 ILE A C 1
ATOM 747 O O . ILE A 1 91 ? -24.336 3.692 9.454 1.00 43.50 91 ILE A O 1
ATOM 751 N N . LEU A 1 92 ? -24.906 1.604 8.852 1.00 36.00 92 LEU A N 1
ATOM 752 C CA . LEU A 1 92 ? -26.066 1.493 9.733 1.00 36.00 92 LEU A CA 1
ATOM 753 C C . LEU A 1 92 ? -25.579 0.944 11.076 1.00 36.00 92 LEU A C 1
ATOM 755 O O . LEU A 1 92 ? -25.362 -0.256 11.222 1.00 36.00 92 LEU A O 1
ATOM 759 N N . GLN A 1 93 ? -25.412 1.826 12.054 1.00 36.66 93 GLN A N 1
ATOM 760 C CA . GLN A 1 93 ? -25.503 1.464 13.462 1.00 36.66 93 GLN A CA 1
ATOM 761 C C . GLN A 1 93 ? -26.364 2.515 14.155 1.00 36.66 93 GLN A C 1
ATOM 763 O O . GLN A 1 93 ? -26.195 3.716 13.950 1.00 36.66 93 GLN A O 1
ATOM 768 N N . GLU A 1 94 ? -27.360 2.024 14.880 1.00 42.97 94 GLU A N 1
ATOM 769 C CA . GLU A 1 94 ? -28.413 2.791 15.527 1.00 42.97 94 GLU A CA 1
ATOM 770 C C . GLU A 1 94 ? -27.850 3.923 16.398 1.00 42.97 94 GLU A C 1
ATOM 772 O O . GLU A 1 94 ? -26.986 3.715 17.245 1.00 42.97 94 GLU A O 1
ATOM 777 N N . GLY A 1 95 ? -28.398 5.123 16.202 1.00 37.25 95 GLY A N 1
ATOM 778 C CA . GLY A 1 95 ? -28.591 6.095 17.273 1.00 37.25 95 GLY A CA 1
ATOM 779 C C . GLY A 1 95 ? -27.347 6.591 18.005 1.00 37.25 95 GLY A C 1
ATOM 780 O O . GLY A 1 95 ? -27.277 6.484 19.221 1.00 37.25 95 GLY A O 1
ATOM 781 N N . SER A 1 96 ? -26.409 7.233 17.314 1.00 35.22 96 SER A N 1
ATOM 782 C CA . SER A 1 96 ? -25.722 8.401 17.887 1.00 35.22 96 SER A CA 1
ATOM 783 C C . SER A 1 96 ? -25.024 9.201 16.793 1.00 35.22 96 SER A C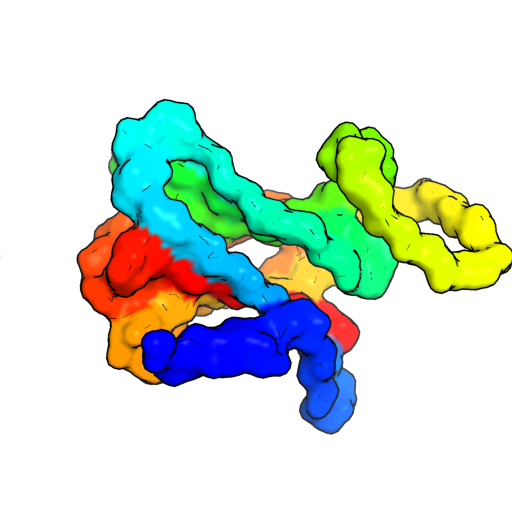 1
ATOM 785 O O . SER A 1 96 ? -24.210 8.688 16.030 1.00 35.22 96 SER A O 1
ATOM 787 N N . LEU A 1 97 ? -25.375 10.484 16.703 1.00 34.56 97 LEU A N 1
ATOM 788 C CA . LEU A 1 97 ? -24.599 11.473 15.968 1.00 34.56 97 LEU A CA 1
ATOM 789 C C . LEU A 1 97 ? -23.238 11.557 16.663 1.00 34.56 97 LEU A C 1
ATOM 791 O O . LEU A 1 97 ? -23.133 12.134 17.742 1.00 34.56 97 LEU A O 1
ATOM 795 N N . TYR A 1 98 ? -22.219 10.916 16.092 1.00 43.09 98 TYR A N 1
ATOM 796 C CA . TYR A 1 98 ? -20.854 11.091 16.564 1.00 43.09 98 TYR A CA 1
ATOM 797 C C . TYR A 1 98 ? -20.453 12.535 16.282 1.00 43.09 98 TYR A C 1
ATOM 799 O O . TYR A 1 98 ? -20.273 12.919 15.123 1.00 43.09 98 TYR A O 1
ATOM 807 N N . ASP A 1 99 ? -20.325 13.319 17.353 1.00 36.16 99 ASP A N 1
ATOM 808 C CA . ASP A 1 99 ? -19.587 14.572 17.333 1.00 36.16 99 ASP A CA 1
ATOM 809 C C . ASP A 1 99 ? -18.276 14.342 16.585 1.00 36.16 99 ASP A C 1
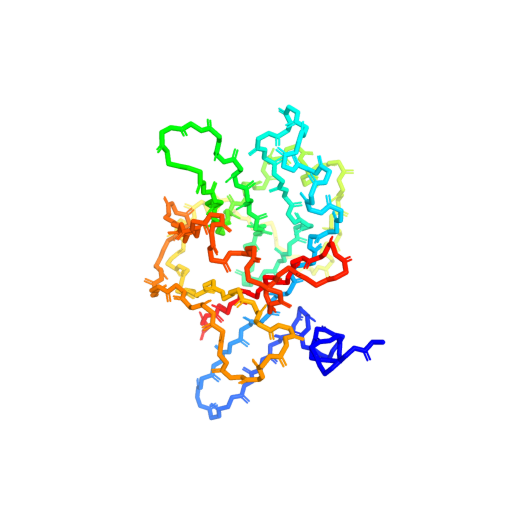ATOM 811 O O . ASP A 1 99 ? -17.542 13.378 16.833 1.00 36.16 99 ASP A O 1
ATOM 815 N N . SER A 1 100 ? -18.019 15.219 15.621 1.00 41.78 100 SER A N 1
ATOM 816 C CA . SER A 1 100 ? -16.818 15.273 14.806 1.00 41.78 100 SER A CA 1
ATOM 817 C C . SER A 1 100 ? -15.604 15.545 15.690 1.00 41.78 100 SER A C 1
ATOM 819 O O . SER A 1 100 ? -15.108 16.666 15.778 1.00 41.78 100 SER A O 1
ATOM 821 N N . VAL A 1 101 ? -15.124 14.512 16.371 1.00 40.00 101 VAL A N 1
ATOM 822 C CA . VAL A 1 101 ? -13.858 14.554 17.079 1.00 40.00 101 VAL A CA 1
ATOM 823 C C . VAL A 1 101 ? -12.796 14.174 16.064 1.00 40.00 101 VAL A C 1
ATOM 825 O O . VAL A 1 101 ? -12.519 12.997 15.830 1.00 40.00 101 VAL A O 1
ATOM 828 N N . GLU A 1 102 ? -12.192 15.197 15.466 1.00 44.47 102 GLU A N 1
ATOM 829 C CA . GLU A 1 102 ? -10.923 15.123 14.746 1.00 44.47 102 GLU A CA 1
ATOM 830 C C . GLU A 1 102 ? -9.817 14.723 15.741 1.00 44.47 102 GLU A C 1
ATOM 832 O O . GLU A 1 102 ? -8.941 15.489 16.131 1.00 44.47 102 GLU A O 1
ATOM 837 N N . THR A 1 103 ? -9.889 13.493 16.242 1.00 43.66 103 THR A N 1
ATOM 838 C CA . THR A 1 103 ? -8.818 12.908 17.027 1.00 43.66 103 THR A CA 1
ATOM 839 C C . THR A 1 103 ? -7.817 12.386 16.020 1.00 43.66 103 THR A C 1
ATOM 841 O O . THR A 1 103 ? -8.064 11.393 15.334 1.00 43.66 103 THR A O 1
ATOM 844 N N . LYS A 1 104 ? -6.663 13.056 15.936 1.00 52.41 104 LYS A N 1
ATOM 845 C CA . LYS A 1 104 ? -5.410 12.441 15.485 1.00 52.41 104 LYS A CA 1
ATOM 846 C C . LYS A 1 104 ? -5.154 11.225 16.376 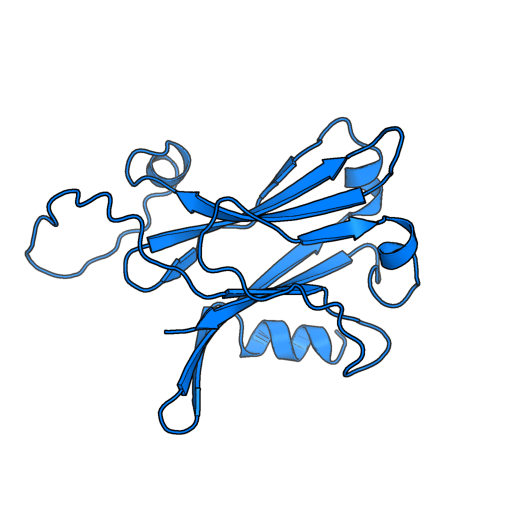1.00 52.41 104 LYS A C 1
ATOM 848 O O . LYS A 1 104 ? -4.435 11.307 17.369 1.00 52.41 104 LYS A O 1
ATOM 853 N N . LYS A 1 105 ? -5.825 10.113 16.086 1.00 59.12 105 LYS A N 1
ATOM 854 C CA . LYS A 1 105 ? -5.615 8.850 16.777 1.00 59.12 105 LYS A CA 1
ATOM 855 C C . LYS A 1 105 ? -4.206 8.398 16.431 1.00 59.12 105 LYS A C 1
ATOM 857 O O . LYS A 1 105 ? -3.828 8.363 15.261 1.00 59.12 105 LYS A O 1
ATOM 862 N N . PHE A 1 106 ? -3.435 8.057 17.458 1.00 72.75 106 PHE A N 1
ATOM 863 C CA . PHE A 1 106 ? -2.212 7.290 17.276 1.00 72.75 106 PHE A CA 1
ATOM 864 C C . PHE A 1 106 ? -2.578 6.015 16.517 1.00 72.75 106 PHE A C 1
ATOM 866 O O . PHE A 1 106 ? -3.336 5.186 17.017 1.00 72.75 106 PHE A O 1
ATOM 873 N N . LEU A 1 107 ? -2.082 5.892 15.289 1.00 86.50 107 LEU A N 1
ATOM 874 C CA . LEU A 1 107 ? -2.333 4.743 14.432 1.00 86.50 107 LEU A CA 1
ATOM 875 C C . LEU A 1 107 ? -1.016 3.998 14.278 1.00 86.50 107 LEU A C 1
ATOM 877 O O . LEU A 1 107 ? -0.220 4.308 13.386 1.00 86.50 107 LEU A O 1
ATOM 881 N N . ARG A 1 108 ? -0.774 3.031 15.167 1.00 92.56 108 ARG A N 1
ATOM 882 C CA . ARG A 1 108 ? 0.410 2.181 15.073 1.00 92.56 108 ARG A CA 1
ATOM 883 C C . ARG A 1 108 ? 0.243 1.226 13.895 1.00 92.56 108 ARG A C 1
ATOM 885 O O . ARG A 1 108 ? -0.676 0.408 13.895 1.00 92.56 108 ARG A O 1
ATOM 892 N N . HIS A 1 109 ? 1.116 1.312 12.896 1.00 93.88 109 HIS A N 1
ATOM 893 C CA . HIS A 1 109 ? 1.027 0.465 11.708 1.00 93.88 109 HIS A CA 1
ATOM 894 C C . HIS A 1 109 ? 2.381 0.195 11.040 1.00 93.88 109 HIS A C 1
ATOM 896 O O . HIS A 1 109 ? 3.372 0.882 11.292 1.00 93.88 109 HIS A O 1
ATOM 902 N N . LYS A 1 110 ? 2.404 -0.817 10.168 1.00 96.00 110 LYS A N 1
ATOM 903 C CA . LYS A 1 110 ? 3.496 -1.133 9.237 1.00 96.00 110 LYS A CA 1
ATOM 904 C C . LYS A 1 110 ? 2.959 -1.231 7.818 1.00 96.00 110 LYS A C 1
ATOM 906 O O . LYS A 1 110 ? 1.828 -1.671 7.613 1.00 96.00 110 LYS A O 1
ATOM 911 N N . ILE A 1 111 ? 3.798 -0.870 6.855 1.00 96.62 111 ILE A N 1
ATOM 912 C CA . ILE A 1 111 ? 3.566 -1.077 5.428 1.00 96.62 111 ILE A CA 1
ATOM 913 C C . ILE A 1 111 ? 4.556 -2.141 4.958 1.00 96.62 111 ILE A C 1
ATOM 915 O O . ILE A 1 111 ? 5.757 -2.043 5.214 1.00 96.62 111 ILE A O 1
ATOM 919 N N . VAL A 1 112 ? 4.053 -3.157 4.273 1.00 94.88 112 VAL A N 1
ATOM 920 C CA . VAL A 1 112 ? 4.834 -4.291 3.789 1.00 94.88 112 VAL A CA 1
ATOM 921 C C . VAL A 1 112 ? 4.645 -4.406 2.283 1.00 94.88 112 VAL A C 1
ATOM 923 O O . VAL A 1 112 ? 3.523 -4.443 1.783 1.00 94.88 112 VAL A O 1
ATOM 926 N N . LEU A 1 113 ? 5.747 -4.458 1.543 1.00 94.00 113 LEU A N 1
ATOM 927 C CA . LEU A 1 113 ? 5.734 -4.810 0.131 1.00 94.00 113 LEU A CA 1
ATOM 928 C C . LEU A 1 113 ? 5.968 -6.313 0.004 1.00 94.00 113 LEU A C 1
ATOM 930 O O . LEU A 1 113 ? 7.046 -6.809 0.351 1.00 94.00 113 LEU A O 1
ATOM 934 N N . LEU A 1 114 ? 4.969 -7.027 -0.508 1.00 92.62 114 LEU A N 1
ATOM 935 C CA . LEU A 1 114 ? 5.031 -8.478 -0.575 1.00 92.62 114 LEU A CA 1
ATOM 936 C C . LEU A 1 114 ? 5.923 -8.944 -1.720 1.00 92.62 114 LEU A C 1
ATOM 938 O O . LEU A 1 114 ? 5.742 -8.583 -2.885 1.00 92.62 114 LEU A O 1
ATOM 942 N N . ASN A 1 115 ? 6.843 -9.830 -1.378 1.00 91.06 115 ASN A N 1
ATOM 943 C CA . ASN A 1 115 ? 7.600 -10.627 -2.312 1.00 91.06 115 ASN A CA 1
ATOM 944 C C . ASN A 1 115 ? 6.723 -11.777 -2.832 1.00 91.06 115 ASN A C 1
ATOM 946 O O . ASN A 1 115 ? 6.236 -12.627 -2.082 1.00 91.06 115 ASN A O 1
ATOM 950 N N . GLN A 1 116 ? 6.506 -11.787 -4.141 1.00 88.88 116 GLN A N 1
ATOM 951 C CA . GLN A 1 116 ? 5.645 -12.704 -4.886 1.00 88.88 116 GLN A CA 1
ATOM 952 C C . GLN A 1 116 ? 6.409 -13.890 -5.506 1.00 88.88 116 GLN A C 1
ATOM 954 O O . GLN A 1 116 ? 5.800 -14.743 -6.170 1.00 88.88 116 GLN A O 1
ATOM 959 N N . GLY A 1 117 ? 7.735 -13.931 -5.341 1.00 83.19 117 GLY A N 1
ATOM 960 C CA . GLY A 1 117 ? 8.615 -14.995 -5.833 1.00 83.19 117 GLY A CA 1
ATOM 961 C C . GLY A 1 117 ? 9.205 -15.857 -4.717 1.00 83.19 117 GLY A C 1
ATOM 962 O O . GLY A 1 117 ? 9.227 -17.079 -4.841 1.00 83.19 117 GLY A O 1
ATOM 963 N N . VAL A 1 118 ? 9.635 -15.231 -3.620 1.00 81.06 118 VAL A N 1
ATOM 964 C CA . VAL A 1 118 ? 10.301 -15.877 -2.484 1.00 81.06 118 VAL A CA 1
ATOM 965 C C . VAL A 1 118 ? 9.515 -15.582 -1.200 1.00 81.06 118 VAL A C 1
ATOM 967 O O . VAL A 1 118 ? 9.469 -14.427 -0.768 1.00 81.06 118 VAL A O 1
ATOM 970 N N . PRO A 1 119 ? 8.886 -16.596 -0.577 1.00 72.56 119 PRO A N 1
ATOM 971 C CA . PRO A 1 119 ? 8.217 -16.435 0.713 1.00 72.56 119 PRO A CA 1
ATOM 972 C C . PRO A 1 119 ? 9.157 -15.863 1.789 1.00 72.56 119 PRO A C 1
ATOM 974 O O . PRO A 1 119 ? 10.362 -16.108 1.761 1.00 72.56 119 PRO A O 1
ATOM 977 N N . PHE A 1 120 ? 8.604 -15.113 2.749 1.00 74.69 120 PHE A N 1
ATOM 978 C CA . PHE A 1 120 ? 9.317 -14.540 3.911 1.00 74.69 120 PHE A CA 1
ATOM 979 C C . PHE A 1 120 ? 10.416 -13.509 3.607 1.00 74.69 120 PHE A C 1
ATOM 981 O O . PHE A 1 120 ? 11.117 -13.074 4.515 1.00 74.69 120 PHE A O 1
ATOM 988 N N . SER A 1 121 ? 10.561 -13.088 2.352 1.00 87.31 121 SER A N 1
ATOM 989 C CA . SER A 1 121 ? 11.535 -12.074 1.934 1.00 87.31 121 SER A CA 1
ATOM 990 C C . SER A 1 121 ? 10.844 -10.754 1.593 1.00 87.31 121 SER A C 1
ATOM 992 O O . SER A 1 121 ? 11.126 -10.173 0.552 1.00 87.31 121 SER A O 1
ATOM 994 N N . ASP A 1 122 ? 9.885 -10.331 2.418 1.00 91.88 122 ASP A N 1
ATOM 995 C CA . ASP A 1 122 ? 9.092 -9.114 2.207 1.00 91.88 122 ASP A CA 1
ATOM 996 C C . ASP A 1 122 ? 9.871 -7.853 2.613 1.00 91.88 122 ASP A C 1
ATOM 998 O O . ASP A 1 122 ? 10.644 -7.871 3.577 1.00 91.88 122 ASP A O 1
ATOM 1002 N N . LEU A 1 123 ? 9.650 -6.729 1.918 1.00 92.50 123 LEU A N 1
ATOM 1003 C CA . LEU A 1 123 ? 10.210 -5.445 2.356 1.00 92.50 123 LEU A CA 1
ATOM 1004 C C . LEU A 1 123 ? 9.274 -4.826 3.380 1.00 92.50 123 LEU A C 1
ATOM 1006 O O . LEU A 1 123 ? 8.114 -4.548 3.087 1.00 92.50 123 LEU A O 1
ATOM 1010 N N . ASN A 1 124 ? 9.799 -4.574 4.569 1.00 94.06 124 ASN A N 1
ATOM 1011 C CA . ASN A 1 124 ? 9.032 -4.054 5.686 1.00 94.06 124 ASN A CA 1
ATOM 1012 C C . ASN A 1 124 ? 9.447 -2.613 5.965 1.00 94.06 124 ASN A C 1
ATOM 1014 O O . ASN A 1 124 ? 10.639 -2.305 6.032 1.00 94.06 124 ASN A O 1
ATOM 1018 N N . SER A 1 125 ? 8.468 -1.739 6.169 1.00 95.19 125 SER A N 1
ATOM 1019 C CA . SER A 1 125 ? 8.722 -0.429 6.748 1.00 95.19 125 SER A CA 1
ATOM 1020 C C . SER A 1 125 ? 9.101 -0.546 8.227 1.00 95.19 125 SER A C 1
ATOM 1022 O O . SER A 1 125 ? 8.830 -1.548 8.896 1.00 95.19 125 SER A O 1
ATOM 1024 N N . GLN A 1 126 ? 9.649 0.538 8.776 1.00 94.06 126 GLN A N 1
ATOM 1025 C CA . GLN A 1 126 ? 9.615 0.752 10.222 1.00 94.06 126 GLN A CA 1
ATOM 1026 C C . GLN A 1 126 ? 8.166 0.880 10.728 1.00 94.06 126 GLN A C 1
ATOM 1028 O O . GLN A 1 126 ? 7.228 1.039 9.942 1.00 94.06 126 GLN A O 1
ATOM 1033 N N . GLU A 1 127 ? 7.983 0.833 12.046 1.00 93.88 127 GLU A N 1
ATOM 1034 C CA . GLU A 1 127 ? 6.691 1.137 12.663 1.00 93.88 127 GLU A CA 1
ATOM 1035 C C . GLU A 1 127 ? 6.397 2.629 12.598 1.00 93.88 127 GLU A C 1
ATOM 1037 O O . GLU A 1 127 ? 7.227 3.460 12.970 1.00 93.88 127 GLU A O 1
ATOM 1042 N N . PHE A 1 128 ? 5.190 2.959 12.157 1.00 92.94 128 PHE A N 1
ATOM 1043 C CA . PHE A 1 128 ? 4.673 4.316 12.144 1.00 92.94 128 PHE A CA 1
ATOM 1044 C C . PHE A 1 128 ? 3.615 4.473 13.228 1.00 92.94 128 PHE A C 1
ATOM 1046 O O . PHE A 1 128 ? 2.882 3.533 13.518 1.00 92.94 128 PHE A O 1
ATOM 1053 N N . TRP A 1 129 ? 3.521 5.672 13.799 1.00 90.00 129 TRP A N 1
ATOM 1054 C CA . TRP A 1 129 ? 2.552 6.020 14.849 1.00 90.00 129 TRP A CA 1
ATOM 1055 C C . TRP A 1 129 ? 1.515 7.053 14.387 1.00 90.00 129 TRP A C 1
ATOM 1057 O O . TRP A 1 129 ? 0.595 7.397 15.127 1.00 90.00 129 TRP A O 1
ATOM 1067 N N . ASN A 1 130 ? 1.683 7.573 1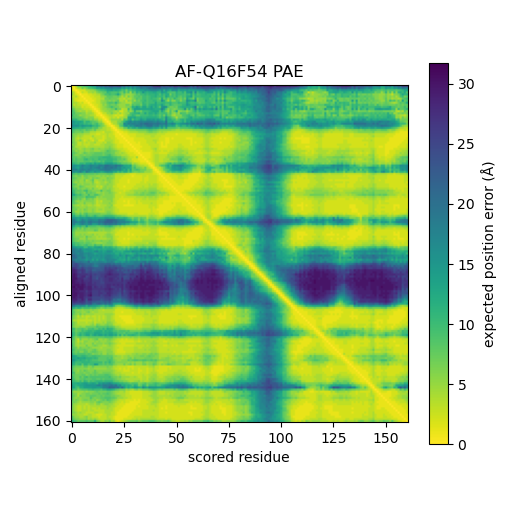3.170 1.00 85.94 130 ASN A N 1
ATOM 1068 C CA . ASN A 1 130 ? 0.821 8.561 12.537 1.00 85.94 130 ASN A CA 1
ATOM 1069 C C . ASN A 1 130 ? 0.793 8.344 11.019 1.00 85.94 130 ASN A C 1
ATOM 1071 O O . ASN A 1 130 ? 1.652 7.662 10.465 1.00 85.94 130 ASN A O 1
ATOM 1075 N N . THR A 1 131 ? -0.165 8.979 10.354 1.00 85.69 131 THR A N 1
ATOM 1076 C CA . THR A 1 131 ? -0.398 8.894 8.906 1.00 85.69 131 THR A CA 1
ATOM 1077 C C . THR A 1 131 ? 0.352 9.955 8.098 1.00 85.69 131 THR A C 1
ATOM 1079 O O . THR A 1 131 ? 0.049 10.141 6.930 1.00 85.69 131 THR A O 1
ATOM 1082 N N . ASN A 1 132 ? 1.311 10.683 8.685 1.00 83.06 132 ASN A N 1
ATOM 1083 C CA . ASN A 1 132 ? 2.063 11.758 8.008 1.00 83.06 132 ASN A CA 1
ATOM 1084 C C . ASN A 1 132 ? 3.423 11.291 7.472 1.00 83.06 132 ASN A C 1
ATOM 1086 O O . ASN A 1 132 ? 4.168 12.070 6.883 1.00 83.06 132 ASN A O 1
ATOM 1090 N N . THR A 1 133 ? 3.767 10.035 7.732 1.00 86.88 133 THR A N 1
ATOM 1091 C CA . THR A 1 133 ? 5.021 9.408 7.318 1.00 86.88 133 THR A CA 1
ATOM 1092 C C . THR A 1 133 ? 4.721 8.172 6.486 1.00 86.88 133 THR A C 1
ATOM 1094 O O . THR A 1 133 ? 3.573 7.743 6.378 1.00 86.88 133 THR A O 1
ATOM 1097 N N . GLY A 1 134 ? 5.751 7.616 5.861 1.00 92.19 134 GLY A N 1
ATOM 1098 C CA . GLY A 1 134 ? 5.563 6.577 4.870 1.00 92.19 134 GLY A CA 1
ATOM 1099 C C . GLY A 1 134 ? 6.850 5.844 4.550 1.00 92.19 134 GLY A C 1
ATOM 1100 O O . GLY A 1 134 ? 7.917 6.117 5.104 1.00 92.19 134 GLY A O 1
ATOM 1101 N N . PHE A 1 135 ? 6.718 4.882 3.654 1.00 95.44 135 PHE A N 1
ATOM 1102 C CA . PHE A 1 135 ? 7.739 3.935 3.276 1.00 95.44 135 PHE A CA 1
ATOM 1103 C C . PHE A 1 135 ? 8.227 4.217 1.854 1.00 95.44 135 PHE A C 1
ATOM 1105 O O . PHE A 1 135 ? 7.492 4.035 0.883 1.00 95.44 135 PHE A O 1
ATOM 1112 N N . THR A 1 136 ? 9.478 4.660 1.734 1.00 94.38 136 THR A N 1
ATOM 1113 C CA . THR A 1 136 ? 10.129 4.905 0.443 1.00 94.38 136 THR A CA 1
ATOM 1114 C C . THR A 1 136 ? 10.805 3.640 -0.063 1.00 94.38 136 THR A C 1
ATOM 1116 O O . THR A 1 136 ? 11.665 3.075 0.613 1.00 94.38 136 THR A O 1
ATOM 1119 N N . ILE A 1 137 ? 10.473 3.236 -1.286 1.00 93.00 137 ILE A N 1
ATOM 1120 C CA . ILE A 1 137 ? 11.016 2.047 -1.935 1.00 93.00 137 ILE A CA 1
ATOM 1121 C C . ILE A 1 137 ? 11.631 2.462 -3.274 1.00 93.00 137 ILE A C 1
ATOM 1123 O O . ILE A 1 137 ? 10.916 2.949 -4.151 1.00 93.00 137 ILE A O 1
ATOM 1127 N N . PRO A 1 138 ? 12.948 2.293 -3.476 1.00 91.62 138 PRO A N 1
ATOM 1128 C CA . PRO A 1 138 ? 13.574 2.666 -4.737 1.00 91.62 138 PRO A CA 1
ATOM 1129 C C . PRO A 1 138 ? 13.119 1.714 -5.851 1.00 91.62 138 PRO A C 1
ATOM 1131 O O . PRO A 1 138 ? 13.015 0.506 -5.621 1.00 91.62 138 PRO A O 1
ATOM 1134 N N . TYR A 1 139 ? 12.908 2.215 -7.073 1.00 88.94 139 TYR A N 1
ATOM 1135 C CA . TYR A 1 139 ? 12.397 1.380 -8.175 1.00 88.94 139 TYR A CA 1
ATOM 1136 C C . TYR A 1 139 ? 13.287 0.167 -8.462 1.00 88.94 139 TYR A C 1
ATOM 1138 O O . TYR A 1 139 ? 12.776 -0.916 -8.730 1.00 88.94 139 TYR A O 1
ATOM 1146 N N . ARG A 1 140 ? 14.608 0.286 -8.279 1.00 86.06 140 ARG A N 1
ATOM 1147 C CA . ARG A 1 140 ? 15.546 -0.847 -8.395 1.00 86.06 140 ARG A CA 1
ATOM 1148 C C . ARG A 1 140 ? 15.193 -2.044 -7.501 1.00 86.06 140 ARG A C 1
ATOM 1150 O O . ARG A 1 140 ? 15.473 -3.173 -7.877 1.00 86.06 140 ARG A O 1
ATOM 1157 N N . ALA A 1 141 ? 14.593 -1.812 -6.329 1.00 84.75 141 ALA A N 1
ATOM 1158 C CA . ALA A 1 141 ? 14.146 -2.890 -5.450 1.00 84.75 141 ALA A CA 1
ATOM 1159 C C . ALA A 1 141 ? 12.872 -3.555 -5.997 1.00 84.75 141 ALA A C 1
ATOM 1161 O O . ALA A 1 141 ? 12.760 -4.779 -5.959 1.00 84.75 141 ALA A O 1
ATOM 1162 N N . LEU A 1 142 ? 11.958 -2.760 -6.572 1.00 82.50 142 LEU A N 1
ATOM 1163 C CA . LEU A 1 142 ? 10.706 -3.228 -7.182 1.00 82.50 142 LEU A CA 1
ATOM 1164 C C . LEU A 1 142 ? 10.939 -4.051 -8.453 1.00 82.50 142 LEU A C 1
ATOM 1166 O O . LEU A 1 142 ? 10.240 -5.033 -8.679 1.00 82.50 142 LEU A O 1
ATOM 1170 N N . LEU A 1 143 ? 11.922 -3.647 -9.265 1.00 72.06 143 LEU A N 1
ATOM 1171 C CA . LEU A 1 143 ? 12.255 -4.261 -10.555 1.00 72.06 143 LEU A CA 1
ATOM 1172 C C . LEU A 1 143 ? 13.005 -5.593 -10.429 1.00 72.06 143 LEU A C 1
ATOM 1174 O O . LEU A 1 143 ? 13.292 -6.241 -11.434 1.00 72.06 143 LEU A O 1
ATOM 1178 N N . THR A 1 144 ? 13.307 -6.041 -9.210 1.00 69.62 144 THR A N 1
ATOM 1179 C CA . THR A 1 144 ? 13.646 -7.450 -9.015 1.00 69.62 144 THR A CA 1
ATOM 1180 C C . THR A 1 144 ? 12.370 -8.267 -9.264 1.00 69.62 144 THR A C 1
ATOM 1182 O O . THR A 1 144 ? 11.324 -7.947 -8.701 1.00 69.62 144 THR A O 1
ATOM 1185 N N . ASN A 1 145 ? 12.434 -9.320 -10.097 1.00 64.62 145 ASN A N 1
ATOM 1186 C CA . ASN A 1 145 ? 11.296 -10.169 -10.543 1.00 64.62 145 ASN A CA 1
ATOM 1187 C C . ASN A 1 145 ? 10.477 -10.846 -9.413 1.00 64.62 145 ASN A C 1
ATOM 1189 O O . ASN A 1 145 ? 9.610 -11.687 -9.652 1.00 64.62 145 ASN A O 1
ATOM 1193 N N . SER A 1 146 ? 10.776 -10.492 -8.173 1.00 83.81 146 SER A N 1
ATOM 1194 C CA . SER A 1 146 ? 10.173 -10.960 -6.946 1.00 83.81 146 SER A CA 1
ATOM 1195 C C . SER A 1 146 ? 9.064 -10.029 -6.446 1.00 83.81 146 SER A C 1
ATOM 1197 O O . SER A 1 146 ? 8.065 -10.536 -5.954 1.00 83.81 146 SER A O 1
ATOM 1199 N N . TYR A 1 147 ? 9.167 -8.700 -6.590 1.00 88.69 147 TYR A N 1
ATOM 1200 C CA . TYR A 1 147 ? 8.145 -7.766 -6.070 1.00 88.69 147 TYR A CA 1
ATOM 1201 C C . TYR A 1 147 ? 7.171 -7.274 -7.138 1.00 88.69 147 TYR A C 1
ATOM 1203 O O . TYR A 1 147 ? 5.982 -7.123 -6.853 1.00 88.69 147 TYR A O 1
ATOM 1211 N N . LEU A 1 148 ? 7.655 -7.071 -8.365 1.00 89.62 148 LEU A N 1
ATOM 1212 C CA . LEU A 1 148 ? 6.831 -6.820 -9.543 1.00 89.62 148 LEU A CA 1
ATOM 1213 C C . LEU A 1 148 ? 6.646 -8.134 -10.310 1.00 89.62 148 LEU A C 1
ATOM 1215 O O . LEU A 1 148 ? 7.557 -8.599 -10.992 1.00 89.62 148 LEU A O 1
ATOM 1219 N N . LYS A 1 149 ? 5.462 -8.742 -10.209 1.00 89.25 149 LYS A N 1
ATOM 1220 C CA . LYS A 1 149 ? 5.145 -10.012 -10.879 1.00 89.25 149 LYS A CA 1
ATOM 1221 C C . LYS A 1 149 ? 3.888 -9.862 -11.717 1.00 89.25 149 LYS A C 1
ATOM 1223 O O . LYS A 1 149 ? 2.877 -9.384 -11.219 1.00 89.25 149 LYS A O 1
ATOM 1228 N N . GLN A 1 150 ? 3.948 -10.279 -12.985 1.00 88.62 150 GLN A N 1
ATOM 1229 C CA . GLN A 1 150 ? 2.840 -10.123 -13.945 1.00 88.62 150 GLN A CA 1
ATOM 1230 C C . GLN A 1 150 ? 2.300 -8.683 -14.002 1.00 88.62 150 GLN A C 1
ATOM 1232 O O . GLN A 1 150 ? 1.091 -8.473 -14.073 1.00 88.62 150 GLN A O 1
ATOM 1237 N N . ASP A 1 151 ? 3.210 -7.711 -13.929 1.00 88.94 151 ASP A N 1
ATOM 1238 C CA . ASP A 1 151 ? 2.903 -6.279 -13.900 1.00 88.94 151 ASP A CA 1
ATOM 1239 C C . ASP A 1 151 ? 1.990 -5.848 -12.730 1.00 88.94 151 ASP A C 1
ATOM 1241 O O . ASP A 1 151 ? 1.111 -4.986 -12.847 1.00 88.94 151 ASP A O 1
ATOM 1245 N N . LYS A 1 152 ? 2.166 -6.512 -11.581 1.00 91.06 152 LYS A N 1
ATOM 1246 C CA . LYS A 1 152 ? 1.416 -6.256 -10.352 1.00 91.06 152 LYS A CA 1
ATOM 1247 C C . LYS A 1 152 ? 2.344 -6.125 -9.161 1.00 91.06 152 LYS A C 1
ATOM 1249 O O . LYS A 1 152 ? 3.304 -6.886 -9.029 1.00 91.06 152 LYS A O 1
ATOM 1254 N N . ILE A 1 153 ? 1.987 -5.213 -8.267 1.00 92.44 153 ILE A N 1
ATOM 1255 C CA . ILE A 1 153 ? 2.590 -5.047 -6.947 1.00 92.44 153 ILE A CA 1
ATOM 1256 C C . ILE A 1 153 ? 1.532 -5.333 -5.883 1.00 92.44 153 ILE A C 1
ATOM 1258 O O . ILE A 1 153 ? 0.372 -4.941 -6.028 1.00 92.44 153 ILE A O 1
ATOM 1262 N N . LEU A 1 154 ? 1.942 -6.003 -4.807 1.00 93.81 154 LEU A N 1
ATOM 1263 C CA . LEU A 1 154 ? 1.105 -6.273 -3.645 1.00 93.81 154 LEU A CA 1
ATOM 1264 C C . LEU A 1 154 ? 1.651 -5.533 -2.424 1.00 93.81 154 LEU A C 1
ATOM 1266 O O . LEU A 1 154 ? 2.792 -5.748 -2.011 1.00 93.81 154 LEU A O 1
ATOM 1270 N N . VAL A 1 155 ? 0.817 -4.671 -1.853 1.00 95.56 155 VAL A N 1
ATOM 1271 C CA . VAL A 1 155 ? 1.092 -3.925 -0.626 1.00 95.56 155 VAL A CA 1
ATOM 1272 C C . VAL A 1 155 ? 0.185 -4.461 0.474 1.00 95.56 155 VAL A C 1
ATOM 1274 O O . VAL A 1 155 ? -1.019 -4.589 0.271 1.00 95.56 155 VAL A O 1
ATOM 1277 N N . GLU A 1 156 ? 0.746 -4.749 1.639 1.00 95.12 156 GLU A N 1
ATOM 1278 C CA . GLU A 1 156 ? 0.023 -5.060 2.869 1.00 95.12 156 GLU A CA 1
ATOM 1279 C C . GLU A 1 156 ? 0.211 -3.914 3.867 1.00 95.12 156 GLU A C 1
ATOM 1281 O O . GLU A 1 156 ? 1.293 -3.341 3.997 1.00 95.12 156 GLU A O 1
ATOM 1286 N N . VAL A 1 157 ? -0.847 -3.585 4.596 1.00 94.94 157 VAL A N 1
ATOM 1287 C CA . VAL A 1 157 ? -0.798 -2.711 5.763 1.00 94.94 157 VAL A CA 1
ATOM 1288 C C . VAL A 1 157 ? -1.270 -3.498 6.969 1.00 94.94 157 VAL A C 1
ATOM 1290 O O . VAL A 1 157 ? -2.360 -4.071 6.960 1.00 94.94 157 VAL A O 1
ATOM 1293 N N . VAL A 1 158 ? -0.441 -3.500 8.010 1.00 93.88 158 VAL A N 1
ATOM 1294 C CA . VAL A 1 158 ? -0.725 -4.133 9.298 1.00 93.88 158 VAL A CA 1
ATOM 1295 C C . VAL A 1 158 ? -0.945 -3.034 10.325 1.00 93.88 158 VAL A C 1
ATOM 1297 O O . VAL A 1 158 ? -0.020 -2.281 10.623 1.00 93.88 158 VAL A O 1
ATOM 1300 N N . ILE A 1 159 ? -2.157 -2.939 10.860 1.00 91.62 159 ILE A N 1
ATOM 1301 C CA . ILE A 1 159 ? -2.543 -1.962 11.884 1.00 91.62 159 ILE A CA 1
ATOM 1302 C C . ILE A 1 159 ? -2.674 -2.690 13.216 1.00 91.62 159 ILE A C 1
ATOM 1304 O O . ILE A 1 159 ? -3.374 -3.697 13.297 1.00 91.62 159 ILE A O 1
ATOM 1308 N N . TYR A 1 160 ? -2.013 -2.183 14.251 1.00 90.00 160 TYR A N 1
ATOM 1309 C CA . TYR A 1 160 ? -2.095 -2.723 15.607 1.00 90.00 160 TYR A CA 1
ATOM 1310 C C . TYR A 1 160 ? -3.267 -2.055 16.339 1.00 90.00 160 TYR A C 1
ATOM 1312 O O . TYR A 1 160 ? -3.343 -0.824 16.358 1.00 90.00 160 TYR A O 1
ATOM 1320 N N . LEU A 1 161 ? -4.183 -2.866 16.880 1.00 84.62 161 LEU A N 1
ATOM 1321 C CA . LEU A 1 161 ? -5.426 -2.437 17.536 1.00 84.62 161 LEU A CA 1
ATOM 1322 C C . LEU A 1 161 ? -5.359 -2.574 19.056 1.00 84.62 161 LEU A C 1
ATOM 1324 O O . LEU A 1 161 ? -4.731 -3.549 19.527 1.00 84.62 161 LEU A O 1
#

Foldseek 3Di:
DAPVVVVQVPQAQHWDDDPPWIKHKHKDKDALQVVCLVDPDQKDKGDWDDDPRWTWIWMWGQDDDPFGKIWIFIDTDQCPDVVCVVPPPDDDDDDDDPDRDPPQAQWWKKKWWAFRPDPPPIDIDDIGRGRPHTDIDGVVVCPPCGQQPNRMTMMMMMTID